Protein AF-A0A926G757-F1 (afdb_monomer_lite)

Structure (mmCIF, N/CA/C/O backbone):
data_AF-A0A926G757-F1
#
_entry.id   AF-A0A926G757-F1
#
loop_
_atom_site.group_PDB
_atom_site.id
_atom_site.type_symbol
_atom_site.label_atom_id
_atom_site.label_alt_id
_atom_site.label_comp_id
_atom_site.label_asym_id
_atom_site.label_entity_id
_atom_site.label_seq_id
_atom_site.pdbx_PDB_ins_code
_atom_site.Cartn_x
_atom_site.Cartn_y
_atom_site.Cartn_z
_atom_site.occupancy
_atom_site.B_iso_or_equiv
_atom_site.auth_seq_id
_atom_site.auth_comp_id
_atom_site.auth_asym_id
_atom_site.auth_atom_id
_atom_site.pdbx_PDB_model_num
ATOM 1 N N . MET A 1 1 ? -7.547 6.996 20.105 1.00 56.16 1 MET A N 1
ATOM 2 C CA . MET A 1 1 ? -8.515 6.258 19.274 1.00 56.16 1 MET A CA 1
ATOM 3 C C . MET A 1 1 ? -8.241 6.632 17.832 1.00 56.16 1 MET A C 1
ATOM 5 O O . MET A 1 1 ? -8.301 7.826 17.568 1.00 56.16 1 MET A O 1
ATOM 9 N N . PRO A 1 2 ? -7.887 5.691 16.944 1.00 60.16 2 PRO A N 1
ATOM 10 C CA . PRO A 1 2 ? -7.901 5.963 15.516 1.00 60.16 2 PRO A CA 1
ATOM 11 C C . PRO A 1 2 ? -9.309 6.361 15.096 1.00 60.16 2 PRO A C 1
ATOM 13 O O . PRO A 1 2 ? -10.288 5.697 15.451 1.00 60.16 2 PRO A O 1
ATOM 16 N N . THR A 1 3 ? -9.392 7.490 14.418 1.00 77.12 3 THR A N 1
ATOM 17 C CA . THR A 1 3 ? -10.634 8.047 13.893 1.00 77.12 3 THR A CA 1
ATOM 18 C C . THR A 1 3 ? -11.052 7.288 12.627 1.00 77.12 3 THR A C 1
ATOM 20 O O . THR A 1 3 ? -10.248 6.573 12.023 1.00 77.12 3 THR A O 1
ATOM 23 N N . GLU 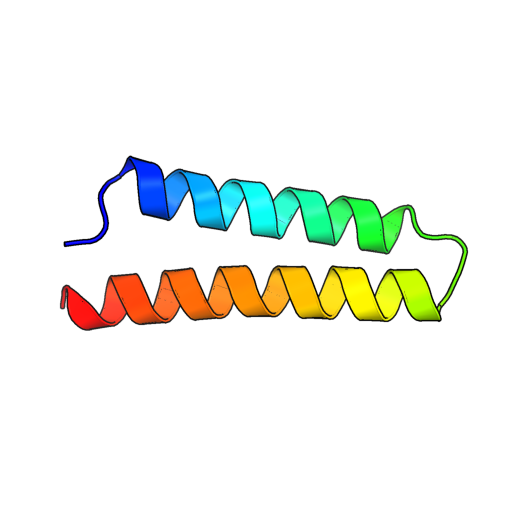A 1 4 ? -12.313 7.416 12.201 1.00 73.88 4 GLU A N 1
ATOM 24 C CA . GLU A 1 4 ? -12.724 6.918 10.874 1.00 73.88 4 GLU A CA 1
ATOM 25 C C . GLU A 1 4 ? -11.860 7.519 9.751 1.00 73.88 4 GLU A C 1
ATOM 27 O O . GLU A 1 4 ? -11.574 6.836 8.761 1.00 73.88 4 GLU A O 1
ATOM 32 N N . ASP A 1 5 ? -11.351 8.739 9.950 1.00 81.88 5 ASP A N 1
ATOM 33 C CA . ASP A 1 5 ? -10.417 9.397 9.037 1.00 81.88 5 ASP A CA 1
ATOM 34 C C . ASP A 1 5 ? -9.066 8.674 8.969 1.00 81.88 5 ASP A C 1
ATOM 36 O O . ASP A 1 5 ? -8.535 8.489 7.873 1.00 81.88 5 ASP A O 1
ATOM 40 N N . ASP A 1 6 ? -8.533 8.192 10.098 1.00 84.31 6 ASP A N 1
ATOM 41 C CA . ASP A 1 6 ? -7.258 7.460 10.140 1.00 84.31 6 ASP A CA 1
ATOM 42 C C . ASP A 1 6 ? -7.357 6.122 9.394 1.00 84.31 6 ASP A C 1
ATOM 44 O O . ASP A 1 6 ? -6.495 5.781 8.579 1.00 84.31 6 ASP A O 1
ATOM 48 N N . ARG A 1 7 ? -8.456 5.386 9.599 1.00 87.75 7 ARG A N 1
ATOM 49 C CA . ARG A 1 7 ? -8.709 4.120 8.892 1.00 87.75 7 ARG A CA 1
ATOM 50 C C . ARG A 1 7 ? -8.819 4.341 7.384 1.00 87.75 7 ARG A C 1
ATOM 52 O O . ARG A 1 7 ? -8.104 3.705 6.608 1.00 87.75 7 ARG A O 1
ATOM 59 N N . THR A 1 8 ? -9.655 5.298 6.981 1.00 91.12 8 THR A N 1
ATOM 60 C CA . THR A 1 8 ? -9.859 5.664 5.571 1.00 91.12 8 THR A CA 1
ATOM 61 C C . THR A 1 8 ? -8.556 6.144 4.930 1.00 91.12 8 THR A C 1
ATOM 63 O O . THR A 1 8 ? -8.257 5.818 3.777 1.00 91.12 8 THR A O 1
ATOM 66 N N . TYR A 1 9 ? -7.741 6.890 5.680 1.00 92.25 9 TYR A N 1
ATOM 67 C CA . TYR A 1 9 ? -6.425 7.329 5.242 1.00 92.25 9 TYR A CA 1
ATOM 68 C C . TYR A 1 9 ? -5.509 6.137 4.953 1.00 92.25 9 TYR A C 1
ATOM 70 O O . TYR A 1 9 ? -4.974 6.049 3.844 1.00 92.25 9 TYR A O 1
ATOM 78 N N . PHE A 1 10 ? -5.340 5.211 5.902 1.00 93.56 10 PHE A N 1
ATOM 79 C CA . PHE A 1 10 ? -4.435 4.075 5.722 1.00 93.56 10 PHE A CA 1
ATOM 80 C C . PHE A 1 10 ? -4.894 3.131 4.609 1.00 93.56 10 PHE A C 1
ATOM 82 O O . PHE A 1 10 ? -4.062 2.694 3.813 1.00 93.56 10 PHE A O 1
ATOM 89 N N . GLU A 1 11 ? -6.198 2.886 4.475 1.00 94.81 11 GLU A N 1
ATOM 90 C CA . GLU A 1 11 ? -6.749 2.095 3.369 1.00 94.81 11 GLU A CA 1
ATOM 91 C C .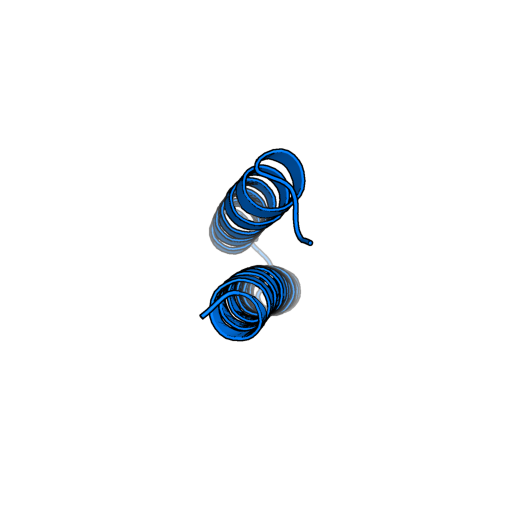 GLU A 1 11 ? -6.490 2.740 2.005 1.00 94.81 11 GLU A C 1
ATOM 93 O O . GLU A 1 11 ? -6.022 2.072 1.074 1.00 94.81 11 GLU A O 1
ATOM 98 N N . ARG A 1 12 ? -6.753 4.048 1.875 1.00 96.12 12 ARG A N 1
ATOM 99 C CA . ARG A 1 12 ? -6.500 4.781 0.629 1.00 96.12 12 ARG A CA 1
ATOM 100 C C . ARG A 1 12 ? -5.018 4.752 0.276 1.00 96.12 12 ARG A C 1
ATOM 102 O O . ARG A 1 12 ? -4.665 4.433 -0.855 1.00 96.12 12 ARG A O 1
ATOM 109 N N . ARG A 1 13 ? -4.141 5.029 1.245 1.00 97.06 13 ARG A N 1
ATOM 110 C CA . ARG A 1 13 ? -2.688 5.035 1.028 1.00 97.06 13 ARG A CA 1
ATOM 111 C C . ARG A 1 13 ? -2.163 3.651 0.655 1.00 97.06 13 ARG A C 1
ATOM 113 O O . ARG A 1 13 ? -1.364 3.556 -0.270 1.00 97.06 13 ARG A O 1
ATOM 120 N N . ALA A 1 14 ? -2.635 2.584 1.301 1.00 97.25 14 ALA A N 1
ATOM 121 C CA . ALA A 1 14 ? -2.269 1.220 0.926 1.00 97.25 14 ALA A CA 1
ATOM 122 C C . ALA A 1 14 ? -2.643 0.913 -0.533 1.00 97.25 14 ALA A C 1
ATOM 124 O O . ALA A 1 14 ? -1.824 0.389 -1.288 1.00 97.25 14 ALA A O 1
ATOM 125 N N . ARG A 1 15 ? -3.854 1.298 -0.952 1.00 97.62 15 ARG A N 1
ATOM 126 C CA . ARG A 1 15 ? -4.330 1.115 -2.329 1.00 97.62 15 ARG A CA 1
ATOM 127 C C . ARG A 1 15 ? -3.506 1.910 -3.342 1.00 97.62 15 ARG A C 1
ATOM 129 O O . ARG A 1 15 ? -3.112 1.355 -4.365 1.00 97.62 15 ARG A O 1
ATOM 136 N N . ASP A 1 16 ? -3.224 3.176 -3.048 1.00 97.94 16 ASP A N 1
ATOM 137 C CA . ASP A 1 16 ? -2.433 4.045 -3.922 1.00 97.94 16 ASP A CA 1
ATOM 138 C C . ASP A 1 16 ? -1.013 3.501 -4.117 1.00 97.94 16 ASP A C 1
ATOM 140 O O . ASP A 1 16 ? -0.509 3.474 -5.238 1.00 97.94 16 ASP A O 1
ATOM 144 N N . GLU A 1 17 ? -0.365 3.035 -3.045 1.00 98.19 17 GLU A N 1
ATOM 145 C CA . GLU A 1 17 ? 0.976 2.457 -3.144 1.00 98.19 17 GLU A CA 1
ATOM 146 C C . GLU A 1 17 ? 0.966 1.115 -3.897 1.00 98.19 17 GLU A C 1
ATOM 148 O O . GLU A 1 17 ? 1.871 0.870 -4.687 1.00 98.19 17 GLU A O 1
ATOM 153 N N . ARG A 1 18 ? -0.075 0.276 -3.768 1.00 97.38 18 ARG A N 1
ATOM 154 C CA . ARG A 1 18 ? -0.210 -0.930 -4.615 1.00 97.38 18 ARG A CA 1
ATOM 155 C C . ARG A 1 18 ? -0.307 -0.575 -6.097 1.00 97.38 18 ARG A C 1
ATOM 157 O O . ARG 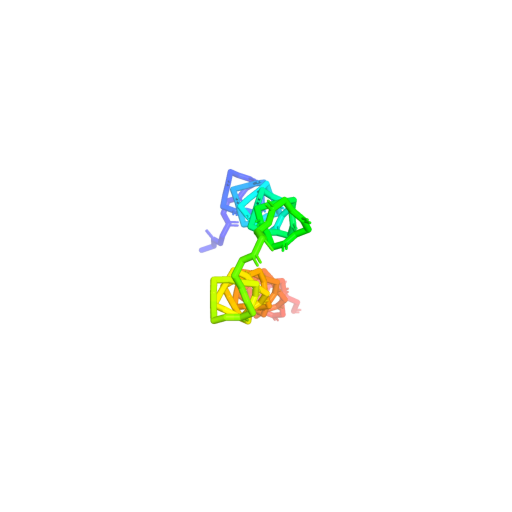A 1 18 ? 0.426 -1.140 -6.901 1.00 97.38 18 ARG A O 1
ATOM 164 N N . LYS A 1 19 ? -1.137 0.411 -6.444 1.00 97.81 19 LYS A N 1
ATOM 165 C CA . LYS A 1 19 ? -1.260 0.889 -7.827 1.00 97.81 19 LYS A CA 1
ATOM 166 C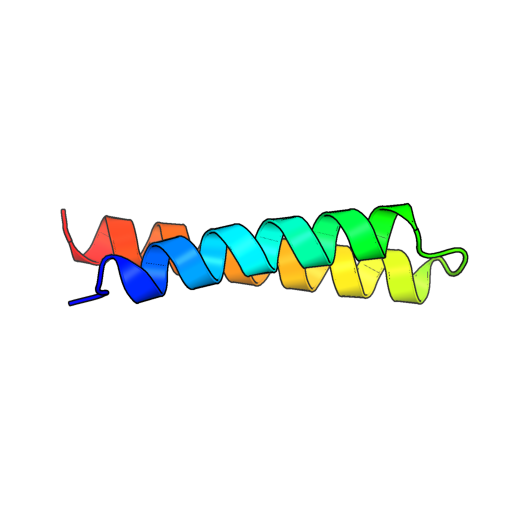 C . LYS A 1 19 ? 0.075 1.422 -8.359 1.00 97.81 19 LYS A C 1
ATOM 168 O O . LYS A 1 19 ? 0.489 1.061 -9.453 1.00 97.81 19 LYS A O 1
ATOM 173 N N . ARG A 1 20 ? 0.801 2.207 -7.557 1.00 97.12 20 ARG A N 1
ATOM 174 C CA . ARG A 1 20 ? 2.150 2.684 -7.913 1.00 97.12 20 ARG A CA 1
ATOM 175 C C . ARG A 1 20 ? 3.149 1.545 -8.086 1.00 97.12 20 ARG A C 1
ATOM 177 O O . ARG A 1 20 ? 4.022 1.645 -8.938 1.00 97.12 20 ARG A O 1
ATOM 184 N N . ALA A 1 21 ? 3.042 0.477 -7.294 1.00 97.38 21 ALA A N 1
ATOM 185 C CA . ALA A 1 21 ? 3.876 -0.706 -7.466 1.00 97.38 21 ALA A CA 1
ATOM 186 C C . ALA A 1 21 ? 3.586 -1.405 -8.802 1.00 97.38 21 ALA A C 1
ATOM 188 O O . ALA A 1 21 ? 4.523 -1.803 -9.486 1.00 97.38 21 ALA A O 1
ATOM 189 N N . GLU A 1 22 ? 2.316 -1.542 -9.1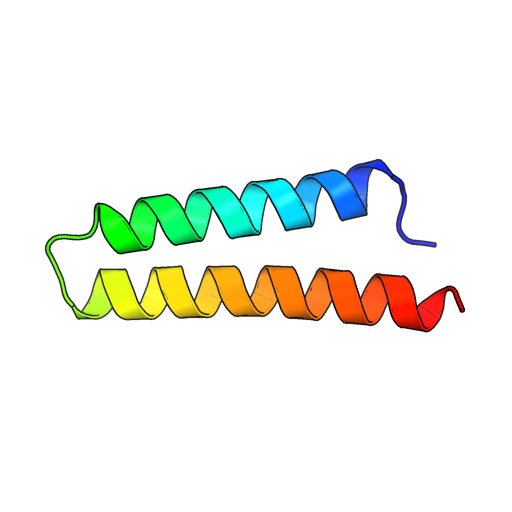83 1.00 96.31 22 GLU A N 1
ATOM 190 C CA . GLU A 1 22 ? 1.898 -2.142 -10.459 1.00 96.31 22 GLU A CA 1
ATOM 191 C C . GLU A 1 22 ? 2.326 -1.298 -11.669 1.00 96.31 22 GLU A C 1
ATOM 193 O O . GLU A 1 22 ? 2.752 -1.840 -12.685 1.00 96.31 22 GLU A O 1
ATOM 198 N N . GLU A 1 23 ? 2.277 0.028 -11.541 1.00 97.25 23 GLU A N 1
ATOM 199 C CA . GLU A 1 23 ? 2.709 0.977 -12.574 1.00 97.25 23 GLU A CA 1
ATOM 200 C C . GLU A 1 23 ? 4.238 1.175 -12.611 1.00 97.25 23 GLU A C 1
ATOM 202 O O . GLU A 1 23 ? 4.773 1.792 -13.537 1.00 97.25 23 GLU A O 1
ATOM 207 N N . ALA A 1 24 ? 4.974 0.657 -11.622 1.00 95.31 24 ALA A N 1
ATOM 208 C CA . ALA A 1 24 ? 6.419 0.819 -11.548 1.00 95.31 24 ALA A CA 1
ATOM 209 C C . ALA A 1 24 ? 7.138 -0.078 -12.567 1.00 95.31 24 ALA A C 1
ATOM 211 O O . ALA A 1 24 ? 7.271 -1.284 -12.381 1.00 95.31 24 ALA A O 1
ATOM 212 N N . GLY A 1 25 ? 7.725 0.537 -13.597 1.00 90.38 25 GLY A N 1
ATOM 213 C CA . GLY A 1 25 ? 8.592 -0.165 -14.554 1.00 90.38 25 GLY A CA 1
ATOM 214 C C . GLY A 1 25 ? 9.940 -0.627 -13.976 1.00 90.38 25 GLY A C 1
ATOM 215 O O . GLY A 1 25 ? 10.615 -1.458 -14.576 1.00 90.38 25 GLY A O 1
ATOM 216 N N . ASN A 1 26 ? 10.349 -0.106 -12.812 1.00 96.00 26 ASN A N 1
ATOM 217 C CA . ASN A 1 26 ? 11.585 -0.496 -12.129 1.00 96.00 26 ASN A CA 1
ATOM 218 C C . ASN A 1 26 ? 11.285 -1.471 -10.967 1.00 96.00 26 ASN A C 1
ATOM 220 O O . ASN A 1 26 ? 10.535 -1.098 -10.058 1.00 96.00 26 ASN A O 1
ATOM 224 N N . PRO A 1 27 ? 11.929 -2.658 -10.910 1.00 96.62 27 PRO A N 1
ATOM 225 C CA . PRO A 1 27 ? 11.762 -3.628 -9.822 1.00 96.62 27 PRO A CA 1
ATOM 226 C C . PRO A 1 27 ? 12.024 -3.078 -8.411 1.00 96.62 27 PRO A C 1
ATOM 228 O O . PRO A 1 27 ? 11.383 -3.504 -7.449 1.00 96.62 27 PRO A O 1
ATOM 231 N N . ILE A 1 28 ? 12.948 -2.122 -8.263 1.00 96.81 28 ILE A N 1
ATOM 232 C CA . ILE A 1 28 ? 13.249 -1.479 -6.975 1.00 96.81 28 ILE A CA 1
ATOM 233 C C . ILE A 1 28 ? 12.063 -0.623 -6.527 1.00 96.81 28 ILE A C 1
ATOM 235 O O . ILE A 1 28 ? 11.625 -0.727 -5.381 1.00 96.81 28 ILE A O 1
ATOM 239 N N . CYS A 1 29 ? 11.509 0.184 -7.435 1.00 96.25 29 CYS A N 1
ATOM 240 C CA . CYS A 1 29 ? 10.326 0.997 -7.164 1.00 96.25 29 CYS A CA 1
ATOM 241 C C . CYS A 1 29 ? 9.112 0.112 -6.860 1.00 96.25 29 CYS A C 1
ATOM 243 O O . CYS A 1 29 ? 8.420 0.360 -5.876 1.00 96.25 29 CYS A O 1
ATOM 245 N N . HIS A 1 30 ? 8.908 -0.964 -7.628 1.00 97.62 30 HIS A N 1
ATOM 246 C CA . HIS A 1 30 ? 7.856 -1.948 -7.365 1.00 97.62 30 HIS A CA 1
ATOM 247 C C . HIS A 1 30 ? 7.956 -2.515 -5.943 1.00 97.62 30 HIS A C 1
ATOM 249 O O . HIS A 1 30 ? 6.978 -2.513 -5.190 1.00 97.62 30 HIS A O 1
ATOM 255 N N . LYS A 1 31 ? 9.156 -2.956 -5.541 1.00 97.88 31 LYS A N 1
ATOM 256 C CA . LYS A 1 31 ? 9.398 -3.499 -4.200 1.00 97.88 31 LYS A CA 1
ATOM 257 C C . LYS A 1 31 ? 9.136 -2.458 -3.111 1.00 97.88 31 LYS A C 1
ATOM 259 O O . LYS A 1 31 ? 8.485 -2.779 -2.120 1.00 97.88 31 LYS A O 1
ATOM 264 N N . LEU A 1 32 ? 9.605 -1.225 -3.302 1.00 98.00 32 LEU A N 1
ATOM 265 C CA . LEU A 1 32 ? 9.436 -0.140 -2.336 1.00 98.00 32 LEU A CA 1
ATOM 266 C C . LEU A 1 32 ? 7.958 0.217 -2.138 1.00 98.00 32 LEU A C 1
ATOM 268 O O . LEU A 1 32 ? 7.483 0.252 -1.006 1.00 98.00 32 LEU A O 1
ATOM 272 N N . HIS A 1 33 ? 7.214 0.412 -3.225 1.00 98.12 33 HIS A N 1
ATOM 273 C CA . HIS A 1 33 ? 5.782 0.706 -3.165 1.00 98.12 33 HIS A CA 1
ATOM 274 C C . HIS A 1 33 ? 4.979 -0.460 -2.561 1.00 98.12 33 HIS A C 1
ATOM 276 O O . HIS A 1 33 ? 4.100 -0.245 -1.726 1.00 98.12 33 HIS A O 1
ATOM 282 N N . THR A 1 34 ? 5.348 -1.706 -2.874 1.00 97.88 34 THR A N 1
ATOM 283 C CA . THR A 1 34 ? 4.747 -2.898 -2.252 1.00 97.88 34 THR A CA 1
ATOM 284 C C . THR A 1 34 ? 4.995 -2.946 -0.742 1.00 97.88 34 THR A C 1
ATOM 286 O O . THR A 1 34 ? 4.091 -3.266 0.032 1.00 97.88 34 THR A O 1
ATOM 289 N N . GLU A 1 35 ? 6.210 -2.626 -0.293 1.00 98.12 35 GLU A N 1
ATOM 290 C CA . GLU A 1 35 ? 6.534 -2.586 1.135 1.00 98.12 35 GLU A CA 1
ATOM 291 C C . GLU A 1 35 ? 5.762 -1.473 1.853 1.00 98.12 35 GLU A C 1
ATOM 293 O O . GLU A 1 35 ? 5.216 -1.698 2.934 1.00 98.12 35 GLU A O 1
ATOM 298 N N . MET A 1 36 ? 5.646 -0.297 1.232 1.00 97.56 36 MET A N 1
ATOM 299 C CA . MET A 1 36 ? 4.867 0.819 1.770 1.00 97.56 36 MET A CA 1
ATOM 300 C C . MET A 1 36 ? 3.384 0.467 1.917 1.00 97.56 36 MET A C 1
ATOM 302 O O . MET A 1 36 ? 2.806 0.722 2.974 1.00 97.56 36 MET A O 1
ATOM 306 N N . ALA A 1 37 ? 2.784 -0.187 0.918 1.00 97.94 37 ALA A N 1
ATOM 307 C CA . ALA A 1 37 ? 1.409 -0.675 1.007 1.00 97.94 37 ALA A CA 1
ATOM 308 C C . ALA A 1 37 ? 1.209 -1.620 2.204 1.00 97.94 37 ALA A C 1
ATOM 310 O O . ALA A 1 37 ? 0.300 -1.423 3.012 1.00 97.94 37 ALA A O 1
ATOM 311 N N . ARG A 1 38 ? 2.119 -2.588 2.381 1.00 97.25 38 ARG A N 1
ATOM 312 C CA . ARG A 1 38 ? 2.081 -3.519 3.521 1.00 97.25 38 ARG A CA 1
ATOM 313 C C . ARG A 1 38 ? 2.195 -2.805 4.864 1.00 97.25 38 ARG A C 1
ATOM 315 O O . ARG A 1 38 ? 1.503 -3.185 5.804 1.00 97.25 38 ARG A O 1
ATOM 322 N N . ARG A 1 39 ? 3.039 -1.775 4.977 1.00 96.88 39 ARG A N 1
ATOM 323 C CA . ARG A 1 39 ? 3.168 -0.994 6.220 1.00 96.88 39 ARG A CA 1
ATOM 324 C C . ARG A 1 39 ? 1.867 -0.276 6.574 1.00 96.88 39 ARG A C 1
ATOM 326 O O . ARG A 1 39 ? 1.480 -0.283 7.741 1.00 96.88 39 ARG A O 1
ATOM 333 N N . TYR A 1 40 ? 1.174 0.300 5.591 1.00 95.50 40 TYR A N 1
ATOM 334 C CA . TYR A 1 40 ? -0.128 0.932 5.822 1.00 95.50 40 TYR A CA 1
ATOM 335 C C . TYR A 1 40 ? -1.201 -0.084 6.245 1.00 95.50 40 TYR A C 1
ATOM 337 O O . TYR A 1 40 ? -1.943 0.174 7.189 1.00 95.50 40 TYR A O 1
ATOM 345 N N . GLU A 1 41 ? -1.229 -1.274 5.640 1.00 94.44 41 GLU A N 1
ATOM 346 C CA . GLU A 1 41 ? -2.139 -2.362 6.036 1.00 94.44 41 GLU A CA 1
ATOM 347 C C . GLU A 1 41 ? -1.861 -2.877 7.453 1.00 94.44 41 GLU A C 1
ATOM 349 O O . GLU A 1 41 ? -2.783 -3.081 8.242 1.00 94.44 41 GLU A O 1
ATOM 354 N N . GLN A 1 42 ? -0.587 -3.053 7.808 1.00 93.88 42 GLN A N 1
ATOM 355 C CA . GLN A 1 42 ? -0.186 -3.441 9.162 1.00 93.88 42 GLN A CA 1
ATOM 356 C C . GLN A 1 42 ? -0.579 -2.379 10.186 1.00 93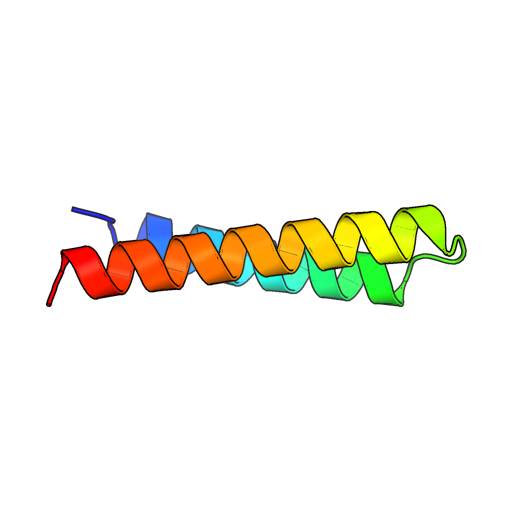.88 42 GLN A C 1
ATOM 358 O O . GLN A 1 42 ? -1.025 -2.715 11.285 1.00 93.88 42 GLN A O 1
ATOM 363 N N . ARG A 1 43 ? -0.435 -1.096 9.832 1.00 91.19 43 ARG A N 1
ATOM 364 C CA . ARG A 1 43 ? -0.839 0.007 10.699 1.00 91.19 43 ARG A CA 1
ATOM 365 C C . ARG A 1 43 ? -2.343 -0.015 10.950 1.00 91.19 43 ARG A C 1
ATOM 367 O O . ARG A 1 43 ? -2.741 0.029 12.110 1.00 91.19 43 ARG A O 1
ATOM 374 N N . LEU A 1 44 ? -3.140 -0.194 9.897 1.00 90.44 44 LEU A N 1
ATOM 375 C CA . LEU A 1 44 ? -4.591 -0.343 9.990 1.00 90.44 44 LEU A CA 1
ATOM 376 C C . LEU A 1 44 ? -4.986 -1.525 10.890 1.00 90.44 44 LEU A C 1
ATOM 378 O O . LEU A 1 44 ? -5.799 -1.368 11.796 1.00 90.44 44 LEU A O 1
ATOM 382 N N . GLN A 1 45 ? -4.372 -2.698 10.703 1.00 88.94 45 GLN A N 1
ATOM 383 C CA . GLN A 1 45 ? -4.650 -3.876 11.536 1.00 88.94 45 GLN A CA 1
ATOM 384 C C . GLN A 1 45 ? -4.279 -3.665 13.007 1.00 88.94 45 GLN A C 1
ATOM 386 O O . GLN A 1 45 ? -5.012 -4.101 13.894 1.00 88.94 45 GLN A O 1
ATOM 391 N N . SER A 1 46 ? -3.144 -3.016 13.273 1.00 87.62 46 SER A N 1
ATOM 392 C CA . SER A 1 46 ? -2.712 -2.688 14.634 1.00 87.62 46 SER A CA 1
ATOM 393 C C . SER A 1 46 ? -3.709 -1.749 15.312 1.00 87.62 46 SER A C 1
ATOM 395 O O . SER A 1 46 ? -4.143 -1.996 16.434 1.00 87.62 46 SER A O 1
ATOM 397 N N . GLU A 1 47 ? -4.152 -0.725 14.585 1.00 82.94 47 GLU A N 1
ATOM 398 C CA . GLU A 1 47 ? -5.136 0.243 15.057 1.00 82.94 47 GLU A CA 1
ATOM 399 C C . GLU A 1 47 ? -6.516 -0.377 15.308 1.00 82.94 47 GLU A C 1
ATOM 401 O O . GLU A 1 47 ? -7.148 -0.051 16.311 1.00 82.94 47 GLU A O 1
ATOM 406 N N . MET A 1 48 ? -6.947 -1.330 14.476 1.00 80.44 48 MET A N 1
ATOM 407 C CA . MET A 1 48 ? -8.162 -2.115 14.719 1.00 80.44 48 MET A CA 1
ATOM 408 C C . MET A 1 48 ? -8.034 -3.029 15.944 1.00 80.44 48 MET A C 1
ATOM 410 O O . MET A 1 48 ? -8.984 -3.158 16.709 1.00 80.44 48 MET A O 1
ATOM 414 N N . ARG A 1 49 ? -6.868 -3.659 16.154 1.00 78.19 49 ARG A N 1
ATOM 415 C CA . ARG A 1 49 ? -6.623 -4.543 17.308 1.00 78.19 49 ARG A CA 1
ATOM 416 C C . ARG A 1 49 ? -6.532 -3.791 18.628 1.00 78.19 49 ARG A C 1
ATOM 418 O O . ARG A 1 49 ? -6.966 -4.323 19.635 1.00 78.19 49 ARG A O 1
ATOM 425 N N . SER A 1 50 ? -5.993 -2.573 18.639 1.00 69.56 50 SER A N 1
ATOM 426 C CA . SER A 1 50 ? -5.981 -1.721 19.839 1.00 69.56 50 SER A CA 1
ATOM 427 C C . SER A 1 50 ? -7.367 -1.181 20.225 1.00 69.56 50 SER A C 1
ATOM 429 O O . SER A 1 50 ? -7.479 -0.485 21.230 1.00 69.56 50 SER A O 1
ATOM 431 N N . GLN A 1 51 ? -8.401 -1.456 19.423 1.00 56.84 51 GLN A N 1
ATOM 432 C CA . GLN A 1 51 ? -9.790 -1.055 19.668 1.00 56.84 51 GLN A CA 1
ATOM 433 C C . GLN A 1 51 ? -10.726 -2.229 20.009 1.00 56.84 51 GLN A C 1
ATOM 435 O O . GLN A 1 51 ? -11.897 -1.973 20.285 1.00 56.84 51 GLN A O 1
ATOM 440 N N . ALA A 1 52 ? -10.238 -3.473 19.963 1.00 53.66 52 ALA A N 1
ATOM 441 C CA . ALA A 1 52 ? -10.964 -4.672 20.391 1.00 53.66 52 ALA A CA 1
ATOM 442 C C . ALA A 1 52 ? -10.676 -4.977 21.866 1.00 53.66 52 ALA A C 1
ATOM 444 O O . ALA A 1 52 ? -11.616 -5.433 22.552 1.00 53.66 52 ALA A O 1
#

Foldseek 3Di:
DQDPVLLVVLQVQLVVLCVQLVVDPDPVSVVVSNVRSVVSVVVNVVVVVVVD

pLDDT: mean 89.86, std 11.79, range [53.66, 98.19]

Radius of gyration: 12.32 Å; chains: 1; bounding box: 26×14×35 Å

Secondary structure (DSSP, 8-state):
---HHHHHHHHHHHHHHHHHHHH-SSHHHHHHHHHHHHHHHHHHHHHHHTT-

Sequence (52 aa):
MPTEDDRTYFERRARDERKRAEEAGNPICHKLHTEMARRYEQRLQSEMRSQA